Protein AF-F9GC05-F1 (afdb_monomer_lite)

Organism: Fusarium oxysporum (strain Fo5176) (NCBI:txid660025)

InterPro domains:
  IPR029058 Alpha/Beta hydrolase fold [G3DSA:3.40.50.1820] (1-69)
  IPR029058 Alpha/Beta hydrolase fold [SSF53474] (7-68)

Secondary structure (DSSP, 8-state):
-GGGGPPPB-S-EEEEEETT-SSS----SHHHHTTB-S-EEEEEETT--S-HHHHSHHHHHHHHHHHHHT-S--EEEE----

Foldseek 3Di:
DVVVVDAAAAAEEEEEFECPAPQEHTDQCPVVVVSHPHHYDYDYDYPDYQCCCVRPVPVVVVRVVVSVVSPDDDDYDYCSDD

Structure (mmCIF, N/CA/C/O backbone):
data_AF-F9GC05-F1
#
_entry.id   AF-F9GC05-F1
#
loop_
_atom_site.group_PDB
_atom_site.id
_atom_site.type_symbol
_atom_site.label_atom_id
_atom_site.label_alt_id
_atom_site.label_comp_id
_atom_site.label_asym_id
_atom_site.label_entity_id
_atom_site.label_seq_id
_atom_site.pdbx_PDB_in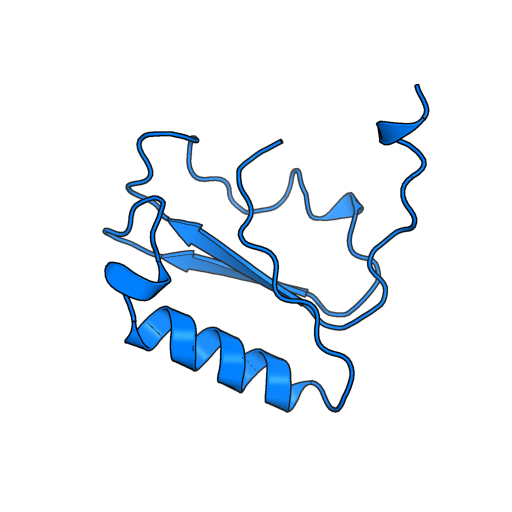s_code
_atom_site.Cartn_x
_atom_site.Cartn_y
_atom_site.Cartn_z
_atom_site.occupancy
_atom_site.B_iso_or_equiv
_atom_site.auth_seq_id
_atom_site.auth_comp_id
_atom_site.auth_asym_id
_atom_site.auth_atom_id
_atom_site.pdbx_PDB_model_num
ATOM 1 N N . LYS A 1 1 ? 5.062 16.292 19.265 1.00 53.16 1 LYS A N 1
ATOM 2 C CA . LYS A 1 1 ? 4.449 15.094 19.897 1.00 53.16 1 LYS A CA 1
ATOM 3 C C . LYS A 1 1 ? 3.032 14.796 19.383 1.00 53.16 1 LYS A C 1
ATOM 5 O O . LYS A 1 1 ? 2.714 13.626 19.276 1.00 53.16 1 LYS A O 1
ATOM 10 N N . ALA A 1 2 ? 2.247 15.804 18.976 1.00 56.47 2 ALA A N 1
ATOM 11 C CA . ALA A 1 2 ? 0.859 15.655 18.506 1.00 56.47 2 ALA A CA 1
ATOM 12 C C . ALA A 1 2 ? 0.633 14.753 17.266 1.00 56.47 2 ALA A C 1
ATOM 14 O O . ALA A 1 2 ? -0.478 14.288 17.058 1.00 56.47 2 ALA A O 1
ATOM 15 N N . LEU A 1 3 ? 1.660 14.464 16.453 1.00 52.47 3 LEU A N 1
ATOM 16 C CA . LEU A 1 3 ? 1.511 13.603 15.266 1.00 52.47 3 LEU A CA 1
ATOM 17 C C . LEU A 1 3 ? 1.292 12.115 15.614 1.00 52.47 3 LEU A C 1
ATOM 19 O O . LEU A 1 3 ? 0.726 11.384 14.815 1.00 52.47 3 LEU A O 1
ATOM 23 N N . LEU A 1 4 ? 1.704 11.674 16.809 1.00 55.00 4 LEU A N 1
ATOM 24 C CA . LEU A 1 4 ? 1.545 10.286 17.273 1.00 55.00 4 LEU A CA 1
ATOM 25 C C . LEU A 1 4 ? 0.187 10.016 17.945 1.00 55.00 4 LEU A C 1
ATOM 27 O O . LEU A 1 4 ? -0.094 8.876 18.294 1.00 55.00 4 LEU A O 1
ATOM 31 N N . GLU A 1 5 ? -0.637 11.048 18.147 1.00 70.25 5 GLU A N 1
ATOM 32 C CA . GLU A 1 5 ? -1.959 10.958 18.791 1.00 70.25 5 GLU A CA 1
ATOM 33 C C . GLU A 1 5 ? -3.099 10.898 17.760 1.00 70.25 5 GLU A C 1
ATOM 35 O O . GLU A 1 5 ? -4.254 11.173 18.081 1.00 70.25 5 GLU A O 1
ATOM 40 N N . GLN A 1 6 ? -2.786 10.565 16.503 1.00 71.31 6 GLN A N 1
ATOM 41 C CA . GLN A 1 6 ? -3.815 10.372 15.487 1.00 71.31 6 GLN A CA 1
ATOM 42 C C . GLN A 1 6 ? -4.712 9.185 15.869 1.00 71.31 6 GLN A C 1
ATOM 44 O O . GLN A 1 6 ? -4.204 8.155 16.325 1.00 71.31 6 GLN A O 1
ATOM 49 N N . PRO A 1 7 ? -6.042 9.317 15.714 1.00 80.75 7 PRO A N 1
ATOM 50 C CA . PRO A 1 7 ? -6.954 8.218 15.980 1.00 80.75 7 PRO A CA 1
ATOM 51 C C . PRO A 1 7 ? -6.616 7.032 15.075 1.00 80.75 7 PRO A C 1
ATOM 53 O O . PRO A 1 7 ? -6.255 7.199 13.911 1.00 80.75 7 PRO A O 1
ATOM 56 N N . VAL A 1 8 ? -6.744 5.828 15.627 1.00 88.06 8 VAL A N 1
ATOM 57 C CA . VAL A 1 8 ? -6.573 4.588 14.867 1.00 88.06 8 VAL A CA 1
ATOM 58 C C . VAL A 1 8 ? -7.621 4.481 13.756 1.00 88.06 8 VAL A C 1
ATOM 60 O O . VAL A 1 8 ? -8.751 4.951 13.895 1.00 88.06 8 VAL A O 1
ATOM 63 N N . ILE A 1 9 ? -7.253 3.834 12.655 1.00 89.81 9 ILE A N 1
ATOM 64 C CA . ILE A 1 9 ? -8.110 3.618 11.489 1.00 89.81 9 ILE A CA 1
ATOM 65 C C . ILE A 1 9 ? -9.016 2.421 11.783 1.00 89.81 9 ILE A C 1
ATOM 67 O O . ILE A 1 9 ? -8.568 1.274 11.837 1.00 89.81 9 ILE A O 1
ATOM 71 N N . THR A 1 10 ? -10.296 2.689 12.026 1.00 91.44 10 THR A N 1
ATOM 72 C CA . THR A 1 10 ? -11.298 1.675 12.404 1.00 91.44 10 THR A CA 1
ATOM 73 C C . THR A 1 10 ? -12.114 1.144 11.229 1.00 91.44 10 THR A C 1
ATOM 75 O O . THR A 1 10 ? -12.796 0.132 11.368 1.00 91.44 10 THR A O 1
ATOM 78 N N . VAL A 1 11 ? -12.050 1.814 10.083 1.00 90.75 11 VAL A N 1
ATOM 79 C CA . VAL A 1 11 ? -12.777 1.448 8.862 1.00 90.75 11 VAL A CA 1
ATOM 80 C C . VAL A 1 11 ? -11.989 0.423 8.035 1.00 90.75 11 VAL A C 1
ATOM 82 O O . VAL A 1 11 ? -10.768 0.328 8.205 1.00 90.75 11 VAL A O 1
ATOM 85 N N . PRO A 1 12 ? -12.649 -0.352 7.154 1.00 92.00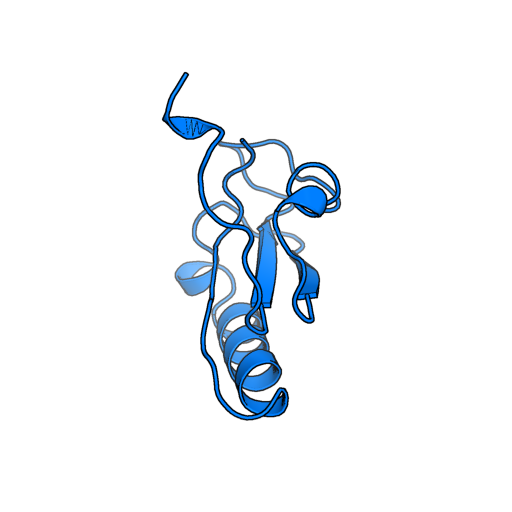 12 PRO A N 1
ATOM 86 C CA . PRO A 1 12 ? -11.962 -1.245 6.230 1.00 92.00 12 PRO A CA 1
ATOM 87 C C . PRO A 1 12 ? -10.904 -0.517 5.392 1.00 92.00 12 PRO A C 1
ATOM 89 O O . PRO A 1 12 ? -11.133 0.599 4.923 1.00 92.00 12 PRO A O 1
ATOM 92 N N . ALA A 1 13 ? -9.755 -1.159 5.188 1.00 92.88 13 ALA A N 1
ATOM 93 C CA . ALA A 1 13 ? -8.653 -0.593 4.423 1.00 92.88 13 ALA A CA 1
ATOM 94 C C . ALA A 1 13 ? -7.940 -1.639 3.560 1.00 92.88 13 ALA A C 1
ATOM 96 O O . ALA A 1 13 ? -7.703 -2.773 3.979 1.00 92.88 13 ALA A O 1
ATOM 97 N N . VAL A 1 14 ? -7.516 -1.221 2.370 1.00 93.88 14 VAL A N 1
ATOM 98 C CA . VAL A 1 14 ? -6.559 -1.961 1.540 1.00 93.88 14 VAL A CA 1
ATOM 99 C C . VAL A 1 14 ? -5.315 -1.093 1.395 1.00 93.88 14 VAL A C 1
ATOM 101 O O . VAL A 1 14 ? -5.410 0.089 1.067 1.00 93.88 14 VAL A O 1
ATOM 104 N N . THR A 1 15 ? -4.153 -1.672 1.684 1.00 93.12 15 THR A N 1
ATOM 105 C CA . THR A 1 15 ? -2.846 -1.013 1.561 1.00 93.12 15 THR A CA 1
ATOM 106 C C . THR A 1 15 ? -2.026 -1.719 0.495 1.00 93.12 15 THR A C 1
ATOM 108 O O . THR A 1 15 ? -2.028 -2.947 0.443 1.00 93.12 15 THR A O 1
ATOM 111 N N . LEU A 1 16 ? -1.343 -0.953 -0.351 1.00 93.06 16 LEU A N 1
ATOM 112 C CA . LEU A 1 16 ? -0.533 -1.472 -1.450 1.00 93.06 16 LEU A CA 1
ATOM 113 C C . LEU A 1 16 ? 0.903 -0.963 -1.316 1.00 93.06 16 LEU A C 1
ATOM 115 O O . LEU A 1 16 ? 1.092 0.226 -1.067 1.00 93.06 16 LEU A O 1
ATOM 119 N N . ASP A 1 17 ? 1.877 -1.849 -1.508 1.00 92.31 17 ASP A N 1
ATOM 120 C CA . ASP A 1 17 ? 3.310 -1.543 -1.462 1.00 92.31 17 ASP A CA 1
ATOM 121 C C . ASP A 1 17 ? 3.996 -2.004 -2.756 1.00 92.31 17 ASP A C 1
ATOM 123 O O . ASP A 1 17 ? 3.835 -3.151 -3.182 1.00 92.31 17 ASP A O 1
ATOM 127 N N . GLY A 1 18 ? 4.717 -1.100 -3.414 1.00 92.31 18 GLY A N 1
ATOM 128 C CA . GLY A 1 18 ? 5.419 -1.371 -4.664 1.00 92.31 18 GLY A CA 1
ATOM 129 C C . GLY A 1 18 ? 6.801 -1.962 -4.401 1.00 92.31 18 GLY A C 1
ATOM 130 O O . GLY A 1 18 ? 7.680 -1.295 -3.866 1.00 92.31 18 GLY A O 1
ATOM 131 N N . LEU A 1 19 ? 7.047 -3.202 -4.832 1.00 91.81 19 LEU A N 1
ATOM 132 C CA . LEU A 1 19 ? 8.323 -3.881 -4.561 1.00 91.81 19 LEU A CA 1
ATOM 133 C C . LEU A 1 19 ? 9.529 -3.300 -5.316 1.00 91.81 19 LEU A C 1
ATOM 135 O O . LEU A 1 19 ? 10.667 -3.662 -5.021 1.00 91.81 19 LEU A O 1
ATOM 139 N N . ALA A 1 20 ? 9.285 -2.428 -6.293 1.00 90.62 20 ALA A N 1
ATOM 140 C CA . ALA A 1 20 ? 10.307 -1.705 -7.037 1.00 90.62 20 ALA A CA 1
ATOM 141 C C . ALA A 1 20 ? 10.304 -0.200 -6.709 1.00 90.62 20 ALA A C 1
ATOM 143 O O . ALA A 1 20 ? 10.861 0.589 -7.476 1.00 90.62 20 ALA A O 1
ATOM 144 N N . ASP A 1 21 ? 9.677 0.215 -5.600 1.00 85.94 21 ASP A N 1
ATOM 145 C CA . ASP A 1 21 ? 9.717 1.608 -5.159 1.00 85.94 21 ASP A CA 1
ATOM 146 C C . ASP A 1 21 ? 11.153 1.999 -4.761 1.00 85.94 21 ASP A C 1
ATOM 148 O O . ASP A 1 21 ? 11.792 1.390 -3.903 1.00 85.94 21 ASP A O 1
ATOM 152 N N . GLY A 1 22 ? 11.688 3.012 -5.445 1.00 81.44 22 GLY A N 1
ATOM 153 C CA . GLY A 1 22 ? 13.005 3.582 -5.167 1.00 81.44 22 GLY A CA 1
ATOM 154 C C . GLY A 1 22 ? 12.989 4.670 -4.089 1.00 81.44 22 GLY A C 1
ATOM 155 O O . GLY A 1 22 ? 14.058 5.094 -3.652 1.00 81.44 22 GLY A O 1
ATOM 156 N N . ASN A 1 23 ? 11.807 5.132 -3.670 1.00 83.69 23 ASN A N 1
ATOM 157 C CA . ASN A 1 23 ? 11.638 6.163 -2.648 1.00 83.69 23 ASN A CA 1
ATOM 158 C C . ASN A 1 23 ? 11.621 5.565 -1.240 1.00 83.69 23 ASN A C 1
ATOM 160 O O . ASN A 1 23 ? 12.209 6.138 -0.322 1.00 83.69 23 ASN A O 1
ATOM 164 N N . PHE A 1 24 ? 10.962 4.417 -1.078 1.00 76.62 24 PHE A N 1
ATOM 165 C CA . PHE A 1 24 ? 10.824 3.725 0.198 1.00 76.62 24 PHE A CA 1
ATOM 166 C C . PHE A 1 24 ? 11.124 2.238 0.020 1.00 76.62 24 PHE A C 1
ATOM 168 O O . PHE A 1 24 ? 10.680 1.649 -0.962 1.00 76.62 24 PHE A O 1
ATOM 175 N N . PRO A 1 25 ? 11.866 1.606 0.948 1.00 79.62 25 PRO A N 1
ATOM 176 C CA . PRO A 1 25 ? 12.057 0.167 0.897 1.00 79.62 25 PRO A CA 1
ATOM 177 C C . PRO A 1 25 ? 10.700 -0.530 1.027 1.00 79.62 25 PRO A C 1
ATOM 179 O O . PRO A 1 25 ? 9.971 -0.21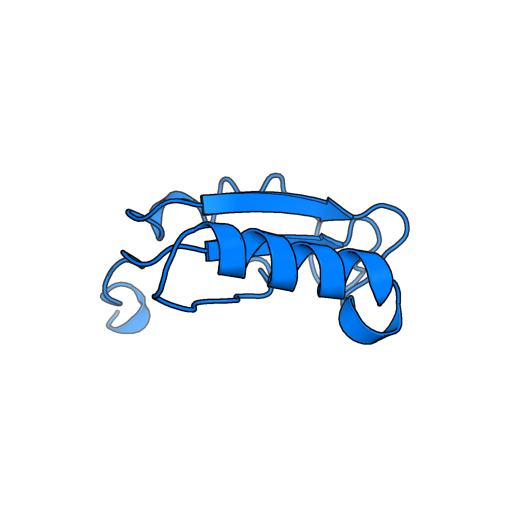3 1.972 1.00 79.62 25 PRO A O 1
ATOM 182 N N . PRO A 1 26 ? 10.379 -1.502 0.159 1.00 77.50 26 PRO A N 1
ATOM 183 C CA . PRO A 1 26 ? 9.158 -2.266 0.316 1.00 77.50 26 PRO A CA 1
ATOM 184 C C . PRO A 1 26 ? 9.158 -3.006 1.650 1.00 77.50 26 PRO A C 1
ATOM 186 O O . PRO A 1 26 ? 10.155 -3.597 2.080 1.00 77.50 26 PRO A O 1
ATOM 189 N N . THR A 1 27 ? 8.011 -2.991 2.306 1.00 83.25 27 THR A N 1
ATOM 190 C CA . THR A 1 27 ? 7.768 -3.615 3.600 1.00 83.25 27 THR A CA 1
ATOM 191 C C . THR A 1 27 ? 6.697 -4.688 3.462 1.00 83.25 27 THR A C 1
ATOM 193 O O . THR A 1 27 ? 6.026 -4.807 2.445 1.00 83.25 27 THR A O 1
ATOM 196 N N . ASN A 1 28 ? 6.504 -5.493 4.505 1.00 85.19 28 ASN A N 1
ATOM 197 C CA . ASN A 1 28 ? 5.340 -6.379 4.607 1.00 85.19 28 ASN A CA 1
ATOM 198 C C . ASN A 1 28 ? 4.132 -5.690 5.276 1.00 85.19 28 ASN A C 1
ATOM 200 O O . ASN A 1 28 ? 3.237 -6.371 5.780 1.00 85.19 28 ASN A O 1
ATOM 204 N N . GLY A 1 29 ? 4.156 -4.357 5.394 1.00 85.69 29 GLY A N 1
ATOM 205 C CA . GLY A 1 29 ? 3.097 -3.567 6.015 1.00 85.69 29 GLY A CA 1
ATOM 206 C C . GLY A 1 29 ? 2.956 -3.743 7.531 1.00 85.69 29 GLY A C 1
ATOM 207 O O . GLY A 1 29 ? 1.935 -3.333 8.092 1.00 85.69 29 GLY A O 1
ATOM 208 N N . SER A 1 30 ? 3.919 -4.376 8.215 1.00 88.12 30 SER A N 1
ATOM 209 C CA . SER A 1 30 ? 3.857 -4.610 9.669 1.00 88.12 30 SER A CA 1
ATOM 210 C C . SER A 1 30 ? 4.101 -3.351 10.508 1.00 88.12 30 SER A C 1
ATOM 212 O O . SER A 1 30 ? 3.507 -3.213 11.577 1.00 88.12 30 SER A O 1
ATOM 214 N N . SER A 1 31 ? 4.919 -2.412 10.023 1.00 86.56 31 SER A N 1
ATOM 215 C CA . SER A 1 31 ? 5.215 -1.141 10.704 1.00 86.56 31 SER A CA 1
ATOM 216 C C . SER A 1 31 ? 3.965 -0.273 10.874 1.00 86.56 31 SER A C 1
ATOM 218 O O . SER A 1 31 ? 3.742 0.289 11.953 1.00 86.56 31 SER A O 1
ATOM 220 N N . SER A 1 32 ? 3.131 -0.222 9.833 1.00 85.69 32 SER A N 1
ATOM 221 C CA . SER A 1 32 ? 1.887 0.545 9.784 1.00 85.69 32 SER A CA 1
ATOM 222 C C . SER A 1 32 ? 0.679 -0.221 10.333 1.00 85.69 32 SER A C 1
ATOM 224 O O . SER A 1 32 ? -0.317 0.397 10.704 1.00 85.69 32 SER A O 1
ATOM 226 N N . ALA A 1 33 ? 0.764 -1.552 10.476 1.00 88.44 33 ALA A N 1
ATOM 227 C CA . ALA A 1 33 ? -0.349 -2.402 10.912 1.00 88.44 33 ALA A CA 1
ATOM 228 C C . ALA A 1 33 ? -0.985 -1.962 12.237 1.00 88.44 33 ALA A C 1
ATOM 230 O O . ALA A 1 33 ? -2.203 -2.000 12.379 1.00 88.44 33 ALA A O 1
ATOM 231 N N . LYS A 1 34 ? -0.169 -1.493 13.188 1.00 88.56 34 LYS A N 1
ATOM 232 C CA . LYS A 1 34 ? -0.619 -1.034 14.513 1.00 88.56 34 LYS A CA 1
ATOM 233 C C . LYS A 1 34 ? -1.571 0.169 14.474 1.00 88.56 34 LYS A C 1
ATOM 235 O O . LYS A 1 34 ? -2.219 0.447 15.478 1.00 88.56 34 LYS A O 1
ATOM 240 N N . TYR A 1 35 ? -1.635 0.891 13.355 1.00 88.88 35 TYR A N 1
ATOM 241 C CA . TYR A 1 35 ? -2.526 2.038 13.186 1.00 88.88 35 TYR A CA 1
ATOM 242 C C . TYR A 1 35 ? -3.920 1.639 12.681 1.00 88.88 35 TYR A C 1
ATOM 244 O O . TYR A 1 35 ? -4.809 2.485 12.672 1.00 88.88 35 TYR A O 1
ATOM 252 N N . PHE A 1 36 ? -4.136 0.375 12.298 1.00 91.25 36 PHE A N 1
ATOM 253 C CA . PHE A 1 36 ? -5.417 -0.133 11.806 1.00 91.25 36 PHE A CA 1
ATOM 254 C C . PHE A 1 36 ? -6.048 -1.076 12.832 1.00 91.25 36 PHE A C 1
ATOM 256 O O . PHE A 1 36 ? -5.492 -2.122 13.161 1.00 91.25 36 PHE A O 1
ATOM 263 N N . CYS A 1 37 ? -7.230 -0.712 13.322 1.00 90.06 37 CYS A N 1
ATOM 264 C CA . CYS A 1 37 ? -8.064 -1.564 14.172 1.00 90.06 37 CYS A CA 1
ATOM 265 C C . CYS A 1 37 ? -9.270 -2.149 13.417 1.00 90.06 37 CYS A C 1
ATOM 267 O O . CYS A 1 37 ? -9.905 -3.073 13.923 1.00 90.06 37 CYS A O 1
ATOM 269 N N . GLY A 1 38 ? -9.592 -1.615 12.234 1.00 87.88 38 GLY A N 1
ATOM 270 C CA . GLY A 1 38 ? -10.570 -2.187 11.305 1.00 87.88 38 GLY A CA 1
ATOM 271 C C . GLY A 1 38 ? -9.992 -3.310 10.431 1.00 87.88 38 GLY A C 1
ATOM 272 O O . GLY A 1 38 ? -8.786 -3.573 10.480 1.00 87.88 38 GLY A O 1
ATOM 273 N N . PRO A 1 39 ? -10.825 -3.978 9.606 1.00 90.19 39 PRO A N 1
ATOM 274 C CA . PRO A 1 39 ? -10.356 -4.961 8.634 1.00 90.19 39 PRO A CA 1
ATOM 275 C C . PRO A 1 39 ? -9.314 -4.345 7.701 1.00 90.19 39 PRO A C 1
ATOM 277 O O . PRO A 1 39 ? -9.564 -3.313 7.083 1.00 90.19 39 PRO A O 1
ATOM 280 N N . ARG A 1 40 ? -8.152 -4.983 7.581 1.00 92.12 40 ARG A N 1
ATOM 281 C CA . ARG A 1 40 ? -7.096 -4.526 6.682 1.00 92.12 40 ARG A CA 1
ATOM 282 C C . ARG A 1 40 ? -6.551 -5.671 5.854 1.00 92.12 40 ARG A C 1
ATOM 284 O O . ARG A 1 40 ? -6.222 -6.723 6.398 1.00 92.12 40 ARG A O 1
ATOM 291 N N . VAL A 1 41 ? -6.362 -5.401 4.569 1.00 92.31 41 VAL A N 1
ATOM 292 C CA . VAL A 1 41 ? -5.548 -6.228 3.677 1.00 92.31 41 VAL A CA 1
ATOM 293 C C . VAL A 1 41 ? -4.342 -5.420 3.206 1.00 92.31 41 VAL A C 1
ATOM 295 O O . VAL A 1 41 ? -4.410 -4.204 3.004 1.00 92.31 41 VAL A O 1
ATOM 298 N N . HIS A 1 42 ? -3.203 -6.091 3.098 1.00 93.62 42 HIS A N 1
ATOM 299 C CA . HIS A 1 42 ? -1.966 -5.508 2.605 1.00 93.62 42 HIS A CA 1
ATOM 300 C C . HIS A 1 42 ? -1.448 -6.345 1.443 1.00 93.62 42 HIS A C 1
ATOM 302 O O . HIS A 1 42 ? -1.238 -7.546 1.611 1.00 93.62 42 HIS A O 1
ATOM 308 N N . HIS A 1 43 ? -1.227 -5.707 0.296 1.00 94.12 43 HIS A N 1
ATOM 309 C CA . HIS A 1 43 ? -0.675 -6.355 -0.886 1.00 94.12 43 HIS A CA 1
ATOM 310 C C . HIS A 1 43 ? 0.675 -5.762 -1.243 1.00 94.12 43 HIS A C 1
ATOM 312 O O . HIS A 1 43 ? 0.842 -4.546 -1.311 1.00 94.12 43 HIS A O 1
ATOM 318 N N . GLN A 1 44 ? 1.609 -6.648 -1.553 1.00 93.75 44 GLN A N 1
ATOM 319 C CA . GLN A 1 44 ? 2.859 -6.291 -2.198 1.00 93.75 44 GLN A CA 1
ATOM 320 C C . GLN A 1 44 ? 2.702 -6.480 -3.704 1.00 93.75 44 GLN A C 1
ATOM 322 O O . GLN A 1 44 ? 2.236 -7.527 -4.157 1.00 93.75 44 GLN A O 1
ATOM 327 N N . VAL A 1 45 ? 3.094 -5.475 -4.477 1.00 94.06 45 VAL A N 1
ATOM 328 C CA . VAL A 1 45 ? 2.915 -5.432 -5.925 1.00 94.06 45 VAL A CA 1
ATOM 329 C C . VAL A 1 45 ? 4.284 -5.539 -6.604 1.00 94.06 45 VAL A C 1
ATOM 331 O O . VAL A 1 45 ? 5.072 -4.591 -6.553 1.00 94.06 45 VAL A O 1
ATOM 334 N N . PRO A 1 46 ? 4.599 -6.683 -7.238 1.00 93.12 46 PRO A N 1
ATOM 335 C CA . PRO A 1 46 ? 5.843 -6.853 -7.978 1.00 93.12 46 PRO A CA 1
ATOM 336 C C . PRO A 1 46 ? 5.963 -5.890 -9.163 1.00 93.12 46 PRO A C 1
ATOM 338 O O . PRO A 1 46 ? 4.971 -5.557 -9.822 1.00 93.12 46 PRO A O 1
ATOM 341 N N . ASP A 1 47 ? 7.202 -5.495 -9.461 1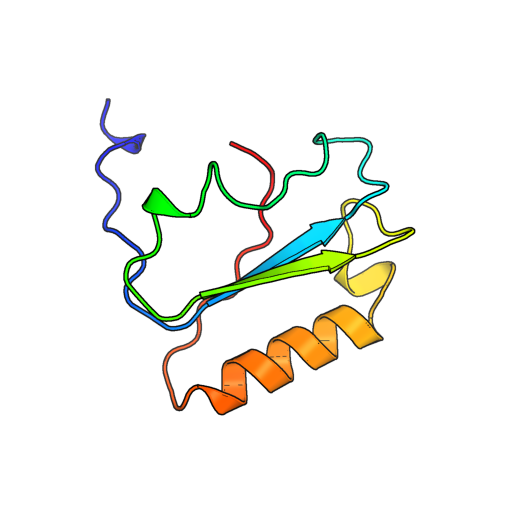.00 92.62 47 ASP A N 1
ATOM 342 C CA . ASP A 1 47 ? 7.571 -4.645 -10.602 1.00 92.62 47 ASP A CA 1
ATOM 343 C C . ASP A 1 47 ? 6.802 -3.318 -10.661 1.00 92.62 47 ASP A C 1
ATOM 345 O O . ASP A 1 47 ? 6.467 -2.829 -11.743 1.00 92.62 47 ASP A O 1
ATOM 349 N N . ALA A 1 48 ? 6.452 -2.782 -9.496 1.00 93.00 48 ALA A N 1
ATOM 350 C CA . ALA A 1 48 ? 5.723 -1.538 -9.354 1.00 93.00 48 ALA A CA 1
ATOM 351 C C . ALA A 1 48 ? 6.476 -0.623 -8.394 1.00 93.00 48 ALA A C 1
ATOM 353 O O . ALA A 1 48 ? 6.928 -1.066 -7.337 1.00 93.00 48 ALA A O 1
ATOM 354 N N . GLY A 1 49 ? 6.635 0.627 -8.796 1.00 90.50 49 GLY A N 1
ATOM 355 C CA . GLY A 1 49 ? 7.191 1.698 -7.998 1.00 90.50 49 GLY A CA 1
ATOM 356 C C . GLY A 1 49 ? 6.110 2.468 -7.249 1.00 90.50 49 GLY A C 1
ATOM 357 O O . GLY A 1 49 ? 5.036 1.954 -6.930 1.00 90.50 49 GLY A O 1
ATOM 358 N N . HIS A 1 50 ? 6.408 3.732 -6.969 1.00 89.69 50 HIS A N 1
ATOM 359 C CA . HIS A 1 50 ? 5.590 4.581 -6.111 1.00 89.69 50 HIS A CA 1
ATOM 360 C C . HIS A 1 50 ? 4.211 4.925 -6.703 1.00 89.69 50 HIS A C 1
ATOM 362 O O . HIS A 1 50 ? 3.268 5.216 -5.967 1.00 89.69 50 HIS A O 1
ATOM 368 N N . ASN A 1 51 ? 4.064 4.925 -8.034 1.00 91.81 51 ASN A N 1
ATOM 369 C CA . ASN A 1 51 ? 2.856 5.408 -8.701 1.00 91.81 51 ASN A CA 1
ATOM 370 C C . ASN A 1 51 ? 1.973 4.251 -9.185 1.00 91.81 51 ASN A C 1
ATOM 372 O O . ASN A 1 51 ? 1.679 4.117 -10.376 1.00 91.81 51 ASN A O 1
ATOM 376 N N . LEU A 1 52 ? 1.520 3.416 -8.245 1.00 92.69 52 LEU A N 1
ATOM 377 C CA . LEU A 1 52 ? 0.709 2.228 -8.535 1.00 92.69 52 LEU A CA 1
ATOM 378 C C . LEU A 1 52 ? -0.503 2.465 -9.454 1.00 92.69 52 LEU A C 1
ATOM 380 O O . LEU A 1 52 ? -0.712 1.629 -10.336 1.00 92.69 52 LEU A O 1
ATOM 384 N N . PRO A 1 53 ? -1.273 3.570 -9.346 1.00 93.62 53 PRO A N 1
ATOM 385 C CA . PRO A 1 53 ? -2.377 3.825 -10.273 1.00 93.62 53 PRO A CA 1
ATOM 386 C C . PRO A 1 53 ? -1.935 3.914 -11.740 1.00 93.62 53 PRO A C 1
ATOM 388 O O . PRO A 1 53 ? -2.678 3.504 -12.629 1.00 93.62 53 PRO A O 1
ATOM 391 N N . GLN A 1 54 ? -0.734 4.437 -11.999 1.00 95.06 54 GLN A N 1
ATOM 392 C CA . GLN A 1 54 ? -0.183 4.566 -13.348 1.00 95.06 54 GLN A CA 1
ATOM 393 C C . GLN A 1 54 ? 0.585 3.311 -13.781 1.00 95.06 54 GLN A C 1
ATOM 395 O O . GLN A 1 54 ? 0.500 2.907 -14.938 1.00 95.06 54 GLN A O 1
ATOM 400 N N . GLU A 1 55 ? 1.352 2.711 -12.875 1.00 93.81 55 GLU A N 1
ATOM 401 C CA . GLU A 1 55 ? 2.270 1.612 -13.190 1.00 93.81 55 GLU A CA 1
ATOM 402 C C . GLU A 1 55 ? 1.566 0.252 -13.252 1.00 93.81 55 GLU A C 1
ATOM 404 O O . GLU A 1 55 ? 1.889 -0.589 -14.093 1.00 93.81 55 GLU A O 1
ATOM 409 N N . LYS A 1 56 ? 0.580 0.033 -12.375 1.00 96.06 56 LYS A N 1
ATOM 410 C CA . LYS A 1 56 ? -0.201 -1.207 -12.267 1.00 96.06 56 LYS A CA 1
ATOM 411 C C . LYS A 1 56 ? -1.694 -0.880 -12.114 1.00 96.06 56 LYS A C 1
ATOM 413 O O . LYS A 1 56 ? -2.299 -1.227 -11.097 1.00 96.06 56 LYS A O 1
ATOM 418 N N . PRO A 1 57 ? -2.323 -0.259 -13.130 1.00 95.81 57 PRO A N 1
ATOM 419 C CA . PRO A 1 57 ? -3.703 0.222 -13.041 1.00 95.81 57 PRO A CA 1
ATOM 420 C C . PRO A 1 57 ? -4.699 -0.883 -12.677 1.00 95.81 57 PRO A C 1
ATOM 422 O O . PRO A 1 57 ? -5.618 -0.639 -11.904 1.00 95.81 57 PRO A O 1
ATOM 425 N N . GLN A 1 58 ? -4.498 -2.110 -13.174 1.00 96.44 58 GLN A N 1
ATOM 426 C CA . GLN A 1 58 ? -5.383 -3.230 -12.848 1.00 96.44 58 GLN A CA 1
ATOM 427 C C . GLN A 1 58 ? -5.321 -3.598 -11.361 1.00 96.44 58 GLN A C 1
ATOM 429 O O . GLN A 1 58 ? -6.361 -3.696 -10.727 1.00 96.44 58 GLN A O 1
ATOM 434 N N . VAL A 1 59 ? -4.117 -3.713 -10.788 1.00 94.69 59 VAL A N 1
ATOM 435 C CA . VAL A 1 59 ? -3.938 -4.034 -9.360 1.00 94.69 59 VAL A CA 1
ATOM 436 C C . VAL A 1 59 ? -4.562 -2.951 -8.482 1.00 94.69 59 VAL A C 1
ATOM 438 O O . VAL A 1 59 ? -5.192 -3.244 -7.469 1.00 94.69 59 VAL A O 1
ATOM 441 N N . PHE A 1 60 ? -4.429 -1.690 -8.894 1.00 94.44 60 PHE A N 1
ATOM 442 C CA . PHE A 1 60 ? -5.056 -0.575 -8.198 1.00 94.44 60 PHE A CA 1
ATOM 443 C C . PHE A 1 60 ? -6.592 -0.643 -8.247 1.00 94.44 60 PHE A C 1
ATOM 445 O O . PHE A 1 60 ? -7.249 -0.448 -7.226 1.00 94.44 60 PHE A O 1
ATOM 452 N N . VAL A 1 61 ? -7.180 -0.958 -9.406 1.00 95.44 61 VAL A N 1
ATOM 453 C CA . VAL A 1 61 ? -8.634 -1.150 -9.539 1.00 95.44 61 VAL A CA 1
ATOM 454 C C . VAL A 1 61 ? -9.113 -2.344 -8.717 1.00 95.44 61 VAL A C 1
ATOM 456 O O . VAL A 1 61 ? -10.123 -2.230 -8.025 1.00 95.44 61 VAL A O 1
ATOM 459 N N . ASP A 1 62 ? -8.383 -3.457 -8.736 1.00 95.19 62 ASP A N 1
ATOM 460 C CA . ASP A 1 62 ? -8.728 -4.655 -7.968 1.00 95.19 62 ASP A CA 1
ATOM 461 C C . ASP A 1 62 ? -8.752 -4.353 -6.462 1.00 95.19 62 ASP A C 1
ATOM 463 O O . ASP A 1 62 ? -9.687 -4.754 -5.772 1.00 95.19 62 ASP A O 1
ATOM 467 N N . ALA A 1 63 ? -7.805 -3.550 -5.967 1.00 93.88 63 ALA A N 1
ATOM 468 C CA . ALA A 1 63 ? -7.783 -3.090 -4.579 1.00 93.88 63 ALA A CA 1
ATOM 469 C C . ALA A 1 63 ? -9.001 -2.220 -4.215 1.00 93.88 63 ALA A C 1
ATOM 471 O O . ALA A 1 63 ? -9.547 -2.337 -3.116 1.00 93.88 63 ALA A O 1
ATOM 472 N N . ILE A 1 64 ? -9.461 -1.362 -5.134 1.00 92.12 64 ILE A N 1
ATOM 473 C CA . ILE A 1 64 ? -10.696 -0.582 -4.944 1.00 92.12 64 ILE A CA 1
ATOM 474 C C . ILE A 1 64 ? -11.901 -1.521 -4.862 1.00 92.12 64 ILE A C 1
ATOM 476 O O . ILE A 1 64 ? -12.747 -1.364 -3.982 1.00 92.12 64 ILE A O 1
ATOM 480 N N . VAL A 1 65 ? -11.991 -2.498 -5.767 1.00 92.75 65 VAL A N 1
ATOM 481 C CA . VAL A 1 65 ? -13.088 -3.473 -5.780 1.00 92.75 65 VAL A CA 1
ATOM 482 C C . VAL A 1 65 ? -13.090 -4.302 -4.498 1.00 92.75 65 VAL A C 1
ATOM 484 O O . VAL A 1 65 ? -14.145 -4.464 -3.889 1.00 92.75 65 VAL A O 1
ATOM 487 N N . GLU A 1 66 ? -11.927 -4.768 -4.045 1.00 91.06 66 GLU A N 1
ATOM 488 C CA . GLU A 1 66 ? -11.773 -5.486 -2.780 1.00 91.06 66 GLU A CA 1
ATOM 489 C C . GLU A 1 66 ? -12.274 -4.654 -1.597 1.00 91.06 66 GLU A C 1
ATOM 491 O O . GLU A 1 66 ? -13.032 -5.149 -0.762 1.00 91.06 66 GLU A O 1
ATOM 496 N N . LEU A 1 67 ? -11.947 -3.360 -1.570 1.00 87.56 67 LEU A N 1
ATOM 497 C CA . LEU A 1 67 ? -12.435 -2.463 -0.532 1.00 87.56 67 LEU A CA 1
ATOM 498 C C . LEU A 1 67 ? -13.968 -2.320 -0.546 1.00 87.56 67 LEU A C 1
ATOM 500 O O . LEU A 1 67 ? -14.602 -2.305 0.510 1.00 87.56 67 LEU A O 1
ATOM 504 N N . LEU A 1 68 ? -14.588 -2.275 -1.729 1.00 85.75 68 LEU A N 1
ATOM 505 C CA . LEU A 1 68 ? -16.049 -2.205 -1.870 1.00 85.75 68 LEU A CA 1
ATOM 506 C C . LEU A 1 68 ? -16.760 -3.476 -1.374 1.00 85.75 68 LEU A C 1
ATOM 508 O O . LEU A 1 68 ? -17.913 -3.401 -0.936 1.00 85.75 68 LEU A O 1
ATOM 512 N N . LEU A 1 69 ? -16.084 -4.630 -1.384 1.00 81.88 69 LEU A N 1
ATOM 513 C CA . LEU A 1 69 ? -16.632 -5.883 -0.856 1.00 81.88 69 LEU A CA 1
ATOM 514 C C . LEU A 1 69 ? -16.750 -5.885 0.678 1.00 81.88 69 LEU A C 1
ATOM 516 O O . LEU A 1 69 ? -17.584 -6.620 1.209 1.00 81.88 69 LEU A O 1
ATOM 520 N N . PHE A 1 70 ? -16.011 -5.027 1.392 1.00 71.94 70 PHE A N 1
ATOM 521 C CA . PHE A 1 70 ? -16.086 -4.920 2.857 1.00 71.94 70 PHE A CA 1
ATOM 522 C C . PHE A 1 70 ? -17.345 -4.213 3.394 1.00 71.94 70 PHE A C 1
ATOM 524 O O . PHE A 1 70 ? -17.519 -4.150 4.607 1.00 71.94 70 PHE A O 1
ATOM 531 N N . LYS A 1 71 ? -18.273 -3.773 2.527 1.00 62.00 71 LYS A N 1
ATOM 532 C CA . LYS A 1 71 ? -19.557 -3.141 2.893 1.00 62.00 71 LYS A CA 1
ATOM 533 C C . LYS A 1 71 ? -19.386 -1.863 3.743 1.00 62.00 71 LYS A C 1
ATOM 535 O O . LYS A 1 71 ? -19.464 -1.883 4.960 1.00 62.00 71 LYS A O 1
ATOM 540 N N . ILE A 1 72 ? -19.270 -0.746 3.019 1.00 55.53 72 ILE A N 1
ATOM 541 C CA . ILE A 1 72 ? -19.493 0.659 3.419 1.00 55.53 72 ILE A CA 1
ATOM 542 C C . ILE A 1 72 ? -18.710 1.144 4.655 1.00 55.53 72 ILE A C 1
ATOM 544 O O . ILE A 1 72 ? -19.253 1.222 5.745 1.00 55.53 72 ILE A O 1
ATOM 548 N N . ASP A 1 73 ? -17.437 1.488 4.437 1.00 53.47 73 ASP A N 1
ATOM 549 C CA . ASP A 1 73 ? -16.774 2.742 4.846 1.00 53.47 73 ASP A CA 1
ATOM 550 C C . ASP A 1 73 ? -15.380 2.754 4.179 1.00 53.47 73 ASP A C 1
ATOM 552 O O . ASP A 1 73 ? -14.624 1.791 4.291 1.00 53.47 73 ASP A O 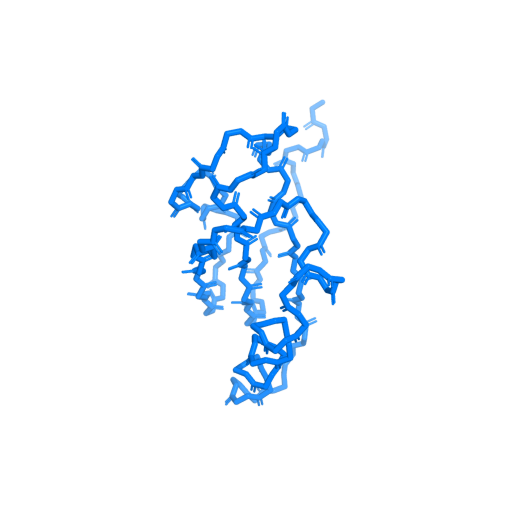1
ATOM 556 N N . LEU A 1 74 ? -15.072 3.784 3.380 1.00 53.44 74 LEU A N 1
ATOM 557 C CA . LEU A 1 74 ? -13.937 3.794 2.441 1.00 53.44 74 LEU A CA 1
ATOM 558 C C . LEU A 1 74 ? -12.697 4.469 3.055 1.00 53.44 74 LEU A C 1
ATOM 560 O O . LEU A 1 74 ? -12.713 5.680 3.273 1.00 53.44 74 LEU A O 1
ATOM 564 N N . PHE A 1 75 ? -11.595 3.732 3.233 1.00 56.12 75 PHE A N 1
ATOM 565 C CA . PHE A 1 75 ? -10.271 4.318 3.481 1.00 56.12 75 PHE A CA 1
ATOM 566 C C . PHE A 1 75 ? -9.190 3.602 2.661 1.00 56.12 75 PHE A C 1
ATOM 568 O O . PHE A 1 75 ? -8.805 2.472 2.952 1.00 56.12 75 PHE A O 1
ATOM 575 N N . ILE A 1 76 ? -8.703 4.265 1.609 1.00 58.81 76 ILE A N 1
ATOM 576 C CA . ILE A 1 76 ? -7.554 3.810 0.813 1.00 58.81 76 ILE A CA 1
ATOM 577 C C . ILE A 1 76 ? -6.350 4.633 1.254 1.00 58.81 76 ILE A C 1
ATOM 579 O O . ILE A 1 76 ? -6.393 5.861 1.181 1.00 58.81 76 ILE A O 1
ATOM 583 N N . THR A 1 77 ? -5.277 3.969 1.679 1.00 57.53 77 THR A N 1
ATOM 584 C CA . THR A 1 77 ? -3.992 4.631 1.921 1.00 57.53 77 THR A CA 1
ATOM 585 C C . THR A 1 77 ? -2.890 3.922 1.144 1.00 57.53 77 THR A C 1
ATOM 587 O O . THR A 1 77 ? -2.802 2.693 1.150 1.00 57.53 77 THR A O 1
ATOM 590 N N . ILE A 1 78 ? -2.074 4.708 0.445 1.00 63.50 78 ILE A N 1
ATOM 591 C CA . ILE A 1 78 ? -0.823 4.247 -0.156 1.00 63.50 78 ILE A CA 1
ATOM 592 C C . ILE A 1 78 ? 0.210 4.354 0.961 1.00 63.50 78 ILE A C 1
ATOM 594 O O . ILE A 1 78 ? 0.430 5.441 1.496 1.00 63.50 78 ILE A O 1
ATOM 598 N N . ASP A 1 79 ? 0.756 3.217 1.385 1.00 54.50 79 ASP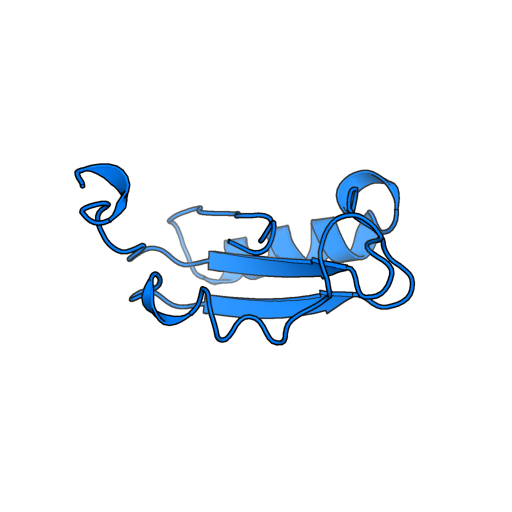 A N 1
ATOM 599 C CA . ASP A 1 79 ? 1.733 3.185 2.467 1.00 54.50 79 ASP A CA 1
ATOM 600 C C . ASP A 1 79 ? 3.064 3.715 1.927 1.00 54.50 79 ASP A C 1
ATOM 602 O O . ASP A 1 79 ? 3.737 3.051 1.147 1.00 54.50 79 ASP A O 1
ATOM 606 N N . THR A 1 80 ? 3.415 4.946 2.296 1.00 52.62 80 THR A N 1
ATOM 607 C CA . THR A 1 80 ? 4.693 5.567 1.926 1.00 52.62 80 THR A CA 1
ATOM 608 C C . THR A 1 80 ? 5.765 5.359 3.002 1.00 52.62 80 THR A C 1
ATOM 610 O O . THR A 1 80 ? 6.663 6.185 3.133 1.00 52.62 80 THR A O 1
ATOM 613 N N . GLY A 1 81 ? 5.659 4.313 3.829 1.00 49.38 81 GLY A N 1
ATOM 614 C CA . GLY A 1 81 ? 6.754 3.845 4.681 1.00 49.38 81 GLY A CA 1
ATOM 615 C C . GLY A 1 81 ? 7.255 4.834 5.743 1.00 49.38 81 GLY A C 1
ATOM 616 O O . GLY A 1 81 ? 8.461 5.069 5.831 1.00 49.38 81 GLY A O 1
ATOM 617 N N . GLN A 1 82 ? 6.367 5.401 6.569 1.00 44.12 82 GLN A N 1
ATOM 618 C CA . GLN A 1 82 ? 6.769 6.020 7.849 1.00 44.12 82 GLN A CA 1
ATOM 619 C C . GLN A 1 82 ? 6.625 5.038 9.018 1.00 44.12 82 GLN A C 1
ATOM 621 O O . GLN A 1 82 ? 5.548 4.413 9.154 1.00 44.12 82 GLN A O 1
#

pLDDT: mean 82.54, std 14.77, range [44.12, 96.44]

Sequence (82 aa):
KALLEQPVITVPAVTLDGLADGNFPPTNGSSSAKYFCGPRVHHQVPDAGHNLPQEKPQVFVDAIVELLLFKIDLFITIDTGQ

Radius of gyration: 12.9 Å; chains: 1; bounding box: 33×22×33 Å